Protein AF-A0A4V2ZQA4-F1 (afdb_monomer)

Mean predicted aligned error: 5.9 Å

Radius of gyration: 15.36 Å; Cα contacts (8 Å, |Δi|>4): 437; chains: 1; bounding box: 35×28×47 Å

Foldseek 3Di:
DDVVVLAKKKFWKFWPDVVQTATWFWADCLDPPDPTFFIFGPPPPPPGWTWIKIWHWDDDDDQKTKTFIATCDDPVLHRFGWDADPVFFTGTHNDPPPPWIKIWRWDQADPAATKTFIATNVGQTKAWDWDWDQSDPPDRDTDTITTIGSPHHHTIIGTHPIDGD

Solvent-accessible surface area (backbone atoms only — not comparable to full-atom values): 8769 Å² total; per-residue (Å²): 120,66,60,75,84,52,48,25,31,32,31,32,46,29,36,65,30,88,100,48,43,25,47,34,16,29,43,67,62,85,44,100,87,48,86,41,32,37,32,27,43,40,66,74,77,80,74,58,50,59,32,30,32,34,38,40,57,74,50,76,60,88,81,28,40,32,22,43,45,31,25,62,29,46,77,94,43,45,76,6,31,58,42,70,47,99,87,32,37,32,30,53,38,80,60,89,80,69,75,66,41,33,31,40,36,75,76,51,76,48,100,73,30,38,26,27,38,50,20,45,72,90,60,43,48,33,11,36,40,80,43,78,41,81,77,47,97,88,54,91,51,69,48,77,42,35,32,30,15,53,82,32,58,70,36,45,30,33,42,29,79,73,42,74,106

Nearest PDB structures (foldseek):
  3obt-assembly1_A  TM=5.556E-01  e=3.024E-01  Clostridium botulinum
  4i3d-assembly2_B  TM=3.058E-01  e=2.876E-01  Anguilla japonica
  7sfn-assembly1_B  TM=2.685E-01  e=4.761E-01  Streptomyces avermitilis
  6kcw-assembly1_A  TM=1.420E-01  e=9.171E-01  Chitinophaga sp. MD30

Sequence (165 aa):
MDLESVGSFQASLRSLAPGCTGLVVCTQKLVEFDSGGWLVVDKHNSGGDVVRLNFQFIERKGNRLHYNIGCNAPKAYQGAKLGVSTNGFLGLYQLASVTDFWKIEVLGEGANGPLIYLRDHLGSRVGYKDRRENVSNTSMKLVERSFLSVNGSVVQFCLEDIVAL

Secondary structure (DSSP, 8-state):
--HHHH-SEEEEEEEEETTEEEEEEEPP-SSTT----BEEEETT--SPEEPEEEEEEEEEETTEEEEEEEEEESGGGTTPEEEE-TTSBEEEE-STT----EEEEEEEEETTEEEEEEE-TT-PBPEEEEEEEE--SSS--EEEEEEEETTSEE--EEEEEEEE-

Structure (mmCIF, N/CA/C/O backbone):
data_AF-A0A4V2ZQA4-F1
#
_entry.id   AF-A0A4V2ZQA4-F1
#
loop_
_atom_site.group_PDB
_atom_site.id
_atom_site.type_symbol
_atom_site.label_atom_id
_atom_site.label_alt_id
_atom_site.label_comp_id
_atom_site.label_asym_id
_atom_site.la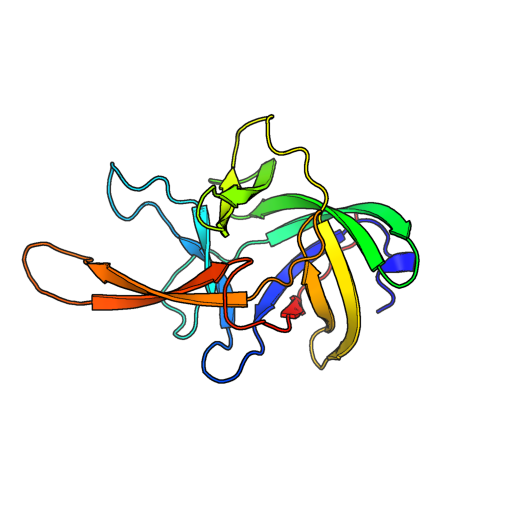bel_entity_id
_atom_site.label_seq_id
_atom_site.pdbx_PDB_ins_code
_atom_site.Cartn_x
_atom_site.Cartn_y
_atom_site.Cartn_z
_atom_site.occupancy
_atom_site.B_iso_or_equiv
_atom_site.auth_seq_id
_atom_site.auth_comp_id
_atom_site.auth_asym_id
_atom_site.auth_atom_id
_atom_site.pdbx_PDB_model_num
ATOM 1 N N . MET A 1 1 ? 3.691 2.654 17.989 1.00 78.75 1 MET A N 1
ATOM 2 C CA . MET A 1 1 ? 2.516 3.473 17.654 1.00 78.75 1 MET A CA 1
ATOM 3 C C . MET A 1 1 ? 1.329 2.548 17.443 1.00 78.75 1 MET A C 1
ATOM 5 O O . MET A 1 1 ? 1.410 1.652 16.617 1.00 78.75 1 MET A O 1
ATOM 9 N N . ASP A 1 2 ? 0.231 2.756 18.167 1.00 86.50 2 ASP A N 1
ATOM 10 C CA . ASP A 1 2 ? -0.981 1.955 17.972 1.00 86.50 2 ASP A CA 1
ATOM 11 C C . ASP A 1 2 ? -1.803 2.488 16.785 1.00 86.50 2 ASP A C 1
ATOM 13 O O . ASP A 1 2 ? -2.427 3.542 16.876 1.00 86.50 2 ASP A O 1
ATOM 17 N N . LEU A 1 3 ? -1.791 1.765 15.662 1.00 88.62 3 LEU A N 1
ATOM 18 C CA . LEU A 1 3 ? -2.491 2.166 14.436 1.00 88.62 3 LEU A CA 1
ATOM 19 C C . LEU A 1 3 ? -4.015 2.221 14.598 1.00 88.62 3 LEU A C 1
ATOM 21 O O . LEU A 1 3 ? -4.672 2.954 13.863 1.00 88.62 3 LEU A O 1
ATOM 25 N N . GLU A 1 4 ? -4.581 1.459 15.536 1.00 87.31 4 GLU A N 1
ATOM 26 C CA . GLU A 1 4 ? -6.023 1.473 15.779 1.00 87.31 4 GLU A CA 1
ATOM 27 C C . GLU A 1 4 ? -6.461 2.796 16.409 1.00 87.31 4 GLU A C 1
ATOM 29 O O . GLU A 1 4 ? -7.418 3.406 15.937 1.00 87.31 4 GLU A O 1
ATOM 34 N N . SER A 1 5 ? -5.728 3.282 17.416 1.00 89.31 5 SER A N 1
ATOM 35 C CA . SER A 1 5 ? -6.011 4.585 18.035 1.00 89.31 5 SER A CA 1
ATOM 36 C C . SER A 1 5 ? -5.734 5.773 17.110 1.00 89.31 5 SER A C 1
ATOM 38 O O . SER A 1 5 ? -6.387 6.806 17.239 1.00 89.31 5 SER A O 1
ATOM 40 N N . VAL A 1 6 ? -4.809 5.626 16.154 1.00 91.25 6 VAL A N 1
ATOM 41 C CA . VAL A 1 6 ? -4.572 6.629 15.102 1.00 91.25 6 VAL A CA 1
ATOM 42 C C . VAL A 1 6 ? -5.752 6.705 14.126 1.00 91.25 6 VAL A C 1
ATOM 44 O O . VAL A 1 6 ? -6.040 7.775 13.596 1.00 91.25 6 VAL A O 1
ATOM 47 N N . GLY A 1 7 ? -6.457 5.597 13.884 1.00 95.31 7 GLY A N 1
ATOM 48 C CA . GLY A 1 7 ? -7.555 5.557 12.924 1.00 95.31 7 GLY A CA 1
ATOM 49 C C . GLY A 1 7 ? -7.048 5.739 11.494 1.00 95.31 7 GLY A C 1
ATOM 50 O O . GLY A 1 7 ? -6.366 4.858 10.967 1.00 95.31 7 GLY A O 1
ATOM 51 N N . SER A 1 8 ? -7.405 6.854 10.849 1.00 97.75 8 SER A N 1
ATOM 52 C CA . SER A 1 8 ? -6.974 7.164 9.478 1.00 97.75 8 SER A CA 1
ATOM 53 C C . SER A 1 8 ? -5.643 7.914 9.468 1.00 97.75 8 SER A C 1
ATOM 55 O O . SER A 1 8 ? -5.397 8.775 10.308 1.00 97.75 8 SER A O 1
ATOM 57 N N . PHE A 1 9 ? -4.772 7.609 8.509 1.00 98.00 9 PHE A N 1
ATOM 58 C CA . PHE A 1 9 ? -3.444 8.218 8.439 1.00 98.00 9 PHE A CA 1
ATOM 59 C C . PHE A 1 9 ? -2.859 8.204 7.030 1.00 98.00 9 PHE A C 1
ATOM 61 O O . PHE A 1 9 ? -3.319 7.498 6.137 1.00 98.00 9 PHE A O 1
ATOM 68 N N . GLN A 1 10 ? -1.781 8.954 6.839 1.00 97.88 10 GLN A N 1
ATOM 69 C CA . GLN A 1 10 ? -0.900 8.836 5.688 1.00 97.88 10 GLN A CA 1
ATOM 70 C C . GLN A 1 10 ? 0.427 8.214 6.088 1.00 97.88 10 GLN A C 1
ATOM 72 O O . GLN A 1 10 ? 0.943 8.527 7.158 1.00 97.88 10 GLN A O 1
ATOM 77 N N . ALA A 1 11 ? 1.003 7.390 5.218 1.00 97.94 11 ALA A N 1
ATOM 78 C CA . ALA A 1 11 ? 2.324 6.809 5.434 1.00 97.94 11 ALA A CA 1
ATOM 79 C C . ALA A 1 11 ? 2.999 6.418 4.117 1.00 97.94 11 ALA A C 1
ATOM 81 O O . ALA A 1 11 ? 2.340 6.210 3.092 1.00 97.94 11 ALA A O 1
ATOM 82 N N . SER A 1 12 ? 4.318 6.279 4.176 1.00 97.50 12 SER A N 1
ATOM 83 C CA . SER A 1 12 ? 5.123 5.611 3.154 1.00 97.50 12 SER A CA 1
ATOM 84 C C . SER A 1 12 ? 5.336 4.148 3.557 1.00 97.50 12 SER A C 1
ATOM 86 O O . SER A 1 12 ? 5.339 3.816 4.744 1.00 97.50 12 SER A O 1
ATOM 88 N N . LEU A 1 13 ? 5.531 3.258 2.583 1.00 97.44 13 LEU A N 1
ATOM 89 C CA . LEU A 1 13 ? 5.895 1.863 2.847 1.00 97.44 13 LEU A CA 1
ATOM 90 C C . LEU A 1 13 ? 7.383 1.653 2.575 1.00 97.44 13 LEU A C 1
ATOM 92 O O . LEU A 1 13 ? 7.862 1.967 1.487 1.00 97.44 13 LEU A O 1
ATOM 96 N N . ARG A 1 14 ? 8.096 1.040 3.521 1.00 96.12 14 ARG A N 1
ATOM 97 C CA . ARG A 1 14 ? 9.432 0.476 3.298 1.00 96.12 14 ARG A CA 1
ATOM 98 C C . ARG A 1 14 ? 9.369 -1.041 3.369 1.00 96.12 14 ARG A C 1
ATOM 100 O O . ARG A 1 14 ? 8.952 -1.591 4.382 1.00 96.12 14 ARG A O 1
ATOM 107 N N . SER A 1 15 ? 9.813 -1.720 2.318 1.00 95.81 15 SER A N 1
ATOM 108 C CA . SER A 1 15 ? 10.034 -3.165 2.346 1.00 95.81 15 SER A CA 1
ATOM 109 C C . SER A 1 15 ? 11.267 -3.496 3.183 1.00 95.81 15 SER A C 1
ATOM 111 O O . SER A 1 15 ? 12.305 -2.844 3.044 1.00 95.81 15 SER A O 1
ATOM 113 N N . LEU A 1 16 ? 11.154 -4.530 4.016 1.00 93.38 16 LEU A N 1
ATOM 114 C CA . LEU A 1 16 ? 12.244 -5.083 4.827 1.00 93.38 16 LEU A CA 1
ATOM 115 C C . LEU A 1 16 ? 12.659 -6.495 4.382 1.00 93.38 16 LEU A C 1
ATOM 117 O O . LEU A 1 16 ? 13.408 -7.171 5.086 1.00 93.38 16 LEU A O 1
ATOM 121 N N . ALA A 1 17 ? 12.150 -6.976 3.245 1.00 90.06 17 ALA A N 1
ATOM 122 C CA . ALA A 1 17 ? 12.459 -8.316 2.761 1.00 90.06 17 ALA A CA 1
ATOM 123 C C . ALA A 1 17 ? 13.941 -8.427 2.341 1.00 90.06 17 ALA A C 1
ATOM 125 O O . ALA A 1 17 ? 14.404 -7.595 1.557 1.00 90.06 17 ALA A O 1
ATOM 126 N N . PRO A 1 18 ? 14.693 -9.451 2.795 1.00 85.19 18 PRO A N 1
ATOM 127 C CA . PRO A 1 18 ? 16.083 -9.651 2.383 1.00 85.19 18 PRO A CA 1
ATOM 128 C C . PRO A 1 18 ? 16.233 -9.683 0.857 1.00 85.19 18 PRO A C 1
ATOM 130 O O . PRO A 1 18 ? 15.486 -10.371 0.167 1.00 85.19 18 PRO A O 1
ATOM 133 N N . GLY A 1 19 ? 17.184 -8.916 0.317 1.00 83.00 19 GLY A N 1
ATOM 134 C CA . GLY A 1 19 ? 17.373 -8.783 -1.136 1.00 83.00 19 GLY A CA 1
ATOM 135 C C . GLY A 1 19 ? 16.304 -7.942 -1.850 1.00 83.00 19 GLY A C 1
ATOM 136 O O . GLY A 1 19 ? 16.355 -7.791 -3.070 1.00 83.00 19 GLY A O 1
ATOM 137 N N . CYS A 1 20 ? 15.348 -7.374 -1.112 1.00 88.25 20 CYS A N 1
ATOM 138 C CA . CYS A 1 20 ? 14.287 -6.498 -1.596 1.00 88.25 20 CYS A CA 1
ATOM 139 C C . CYS A 1 20 ? 13.952 -5.430 -0.543 1.00 88.25 20 CYS A C 1
ATOM 141 O O . CYS A 1 20 ? 12.790 -5.168 -0.245 1.00 88.25 20 CYS A O 1
ATOM 143 N N . THR A 1 21 ? 14.979 -4.829 0.057 1.00 92.19 21 THR A N 1
ATOM 144 C CA . THR A 1 21 ? 14.830 -3.752 1.043 1.00 92.19 21 THR A CA 1
ATOM 145 C C . THR A 1 21 ? 14.837 -2.403 0.335 1.00 92.19 21 THR A C 1
ATOM 147 O O . THR A 1 21 ? 15.711 -2.152 -0.490 1.00 92.19 21 THR A O 1
ATOM 150 N N . GLY A 1 22 ? 13.892 -1.523 0.662 1.00 93.12 22 GLY A N 1
ATOM 151 C CA . GLY A 1 22 ? 13.803 -0.200 0.039 1.00 93.12 22 GLY A CA 1
ATOM 152 C C . GLY A 1 22 ? 12.439 0.452 0.217 1.00 93.12 22 GLY A C 1
ATOM 153 O O . GLY A 1 22 ? 11.493 -0.190 0.677 1.00 93.12 22 GLY A O 1
ATOM 154 N N . LEU A 1 23 ? 12.335 1.734 -0.135 1.00 94.38 23 LEU A N 1
ATOM 155 C CA . LEU A 1 23 ? 11.043 2.420 -0.174 1.00 94.38 23 LEU A CA 1
ATOM 156 C C . LEU A 1 23 ? 10.197 1.881 -1.324 1.00 94.38 23 LEU A C 1
ATOM 158 O O . LEU A 1 23 ? 10.712 1.518 -2.382 1.00 94.38 23 LEU A O 1
ATOM 162 N N . VAL A 1 24 ? 8.888 1.842 -1.112 1.00 95.06 24 VAL A N 1
ATOM 163 C CA . VAL A 1 24 ? 7.932 1.586 -2.180 1.00 95.06 24 VAL A CA 1
ATOM 164 C C . VAL A 1 24 ? 7.754 2.870 -2.979 1.00 95.06 24 VAL A C 1
ATOM 166 O O . VAL A 1 24 ? 7.384 3.921 -2.450 1.00 95.06 24 VAL A O 1
ATOM 169 N N . VAL A 1 25 ? 8.010 2.761 -4.274 1.00 93.25 25 VAL A N 1
ATOM 170 C CA . VAL A 1 25 ? 7.883 3.841 -5.250 1.00 93.25 25 VAL A CA 1
ATOM 171 C C . VAL A 1 25 ? 6.911 3.406 -6.342 1.00 93.25 25 VAL A C 1
ATOM 173 O O . VAL A 1 25 ? 6.658 2.211 -6.524 1.00 93.25 25 VAL A O 1
ATOM 176 N N . CYS A 1 26 ? 6.359 4.358 -7.087 1.00 89.38 26 CYS A N 1
ATOM 177 C CA . CYS A 1 26 ? 5.591 4.038 -8.283 1.00 89.38 26 CYS A CA 1
ATOM 178 C C . CYS A 1 26 ? 6.457 4.201 -9.529 1.00 89.38 26 CYS A C 1
ATOM 180 O O . CYS A 1 26 ? 7.258 5.130 -9.647 1.00 89.38 26 CYS A O 1
ATOM 182 N N . THR A 1 27 ? 6.263 3.306 -10.490 1.00 84.00 27 THR A N 1
ATOM 183 C CA . THR A 1 27 ? 6.858 3.439 -11.818 1.00 84.00 27 THR A CA 1
ATOM 184 C C . THR A 1 27 ? 6.302 4.679 -12.521 1.00 84.00 27 THR A C 1
ATOM 186 O O . THR A 1 27 ? 5.086 4.880 -12.630 1.00 84.00 27 THR A O 1
ATOM 189 N N . GLN A 1 28 ? 7.206 5.530 -13.002 1.00 71.00 28 GLN A N 1
ATOM 190 C CA . GLN A 1 28 ? 6.861 6.567 -13.969 1.00 71.00 28 GLN A CA 1
ATOM 191 C C . GLN A 1 28 ? 6.596 5.907 -15.328 1.00 71.00 28 GLN A C 1
ATOM 193 O O . GLN A 1 28 ? 7.149 4.843 -15.615 1.00 71.00 28 GLN A O 1
ATOM 198 N N . LYS A 1 29 ? 5.761 6.526 -16.173 1.00 62.81 29 LYS A N 1
ATOM 199 C CA . LYS A 1 29 ? 5.590 6.075 -17.561 1.00 62.81 29 LYS A CA 1
ATOM 200 C C . LYS A 1 29 ? 6.946 6.133 -18.263 1.00 62.81 29 LYS A C 1
ATOM 202 O O . LYS A 1 29 ? 7.427 7.218 -18.569 1.00 62.81 29 LYS A O 1
ATOM 207 N N . LEU A 1 30 ? 7.566 4.978 -18.498 1.00 49.78 30 LEU A N 1
ATOM 208 C CA . LEU A 1 30 ? 8.847 4.905 -19.206 1.00 49.78 30 LEU A CA 1
ATOM 209 C C . LEU A 1 30 ? 8.682 5.044 -20.727 1.00 49.78 30 LEU A C 1
ATOM 211 O O . LEU A 1 30 ? 9.641 5.369 -21.419 1.00 49.78 30 LEU A O 1
ATOM 215 N N . VAL A 1 31 ? 7.473 4.803 -21.244 1.00 44.38 31 VAL A N 1
ATOM 216 C CA . VAL A 1 31 ? 7.106 4.885 -22.666 1.00 44.38 31 VAL A CA 1
ATOM 217 C C . VAL A 1 31 ? 5.613 5.202 -22.801 1.00 44.38 31 VAL A C 1
ATOM 219 O O . VAL A 1 31 ? 4.834 4.885 -21.903 1.00 44.38 31 VAL A O 1
ATOM 222 N N . GLU A 1 32 ? 5.200 5.793 -23.931 1.00 41.66 32 GLU A N 1
ATOM 223 C CA . GLU A 1 32 ? 3.808 6.214 -24.211 1.00 41.66 32 GLU A CA 1
ATOM 224 C C . GLU A 1 32 ? 2.759 5.094 -24.058 1.00 41.66 32 GLU A C 1
ATOM 226 O O . GLU A 1 32 ? 1.586 5.385 -23.819 1.00 41.66 32 GLU A O 1
ATOM 231 N N . PHE A 1 33 ? 3.179 3.827 -24.131 1.00 39.88 33 PHE A N 1
ATOM 232 C CA . PHE A 1 33 ? 2.313 2.646 -24.056 1.00 39.88 33 PHE A CA 1
ATOM 233 C C . PHE A 1 33 ? 2.363 1.897 -22.716 1.00 39.88 33 PHE A C 1
ATOM 235 O O . PHE A 1 33 ? 1.644 0.912 -22.555 1.00 39.88 33 PHE A O 1
ATOM 242 N N . ASP A 1 34 ? 3.184 2.334 -21.757 1.00 57.00 34 ASP A N 1
ATOM 243 C CA . ASP A 1 34 ? 3.155 1.777 -20.404 1.00 57.00 34 ASP A CA 1
ATOM 244 C C . ASP A 1 34 ? 2.120 2.534 -19.565 1.00 57.00 34 ASP A C 1
ATOM 246 O O . ASP A 1 34 ? 2.093 3.769 -19.521 1.00 57.00 34 ASP A O 1
ATOM 250 N N . SER A 1 35 ? 1.229 1.796 -18.906 1.00 60.56 35 SER A N 1
ATOM 251 C CA . SER A 1 35 ? 0.161 2.380 -18.096 1.00 60.56 35 SER A CA 1
ATOM 252 C C . SER A 1 35 ? 0.680 3.054 -16.820 1.00 60.56 35 SER A C 1
ATOM 254 O O . SER A 1 35 ? -0.079 3.808 -16.216 1.00 60.56 35 SER A O 1
ATOM 256 N N . GLY A 1 36 ? 1.961 2.870 -16.460 1.00 72.50 36 GLY A N 1
ATOM 257 C CA . GLY A 1 36 ? 2.587 3.480 -15.282 1.00 72.50 36 GLY A CA 1
ATOM 258 C C . GLY A 1 36 ? 1.878 3.114 -13.972 1.00 72.50 36 GLY A C 1
ATOM 259 O O . GLY A 1 36 ? 0.912 2.353 -13.951 1.00 72.50 36 GLY A O 1
ATOM 260 N N . GLY A 1 37 ? 2.368 3.628 -12.844 1.00 85.50 37 GLY A N 1
ATOM 261 C CA . GLY A 1 37 ? 1.636 3.560 -11.573 1.00 85.50 37 GLY A CA 1
ATOM 262 C C . GLY A 1 37 ? 1.728 2.210 -10.869 1.00 85.50 37 GLY A C 1
ATOM 263 O O . GLY A 1 37 ? 1.118 2.026 -9.818 1.00 85.50 37 GLY A O 1
ATOM 264 N N . TRP A 1 38 ? 2.519 1.280 -11.406 1.00 91.31 38 TRP A N 1
ATOM 265 C CA . TRP A 1 38 ? 2.871 0.030 -10.740 1.00 91.31 38 TRP A CA 1
ATOM 266 C C . TRP A 1 38 ? 3.758 0.296 -9.536 1.00 91.31 38 TRP A C 1
ATOM 268 O O . TRP A 1 38 ? 4.699 1.088 -9.634 1.00 91.31 38 TRP A O 1
ATOM 278 N N . LEU A 1 39 ? 3.488 -0.392 -8.429 1.00 93.62 39 LEU A N 1
ATOM 279 C CA . LEU A 1 39 ? 4.293 -0.274 -7.222 1.00 93.62 39 LEU A CA 1
ATOM 280 C C . LEU A 1 39 ? 5.489 -1.219 -7.271 1.00 93.62 39 LEU A C 1
ATOM 282 O O . LEU A 1 39 ? 5.342 -2.420 -7.511 1.00 93.62 39 LEU A O 1
ATOM 286 N N . VAL A 1 40 ? 6.669 -0.674 -7.002 1.00 93.44 40 VAL A N 1
ATOM 287 C CA . VAL A 1 40 ? 7.934 -1.409 -6.951 1.00 93.44 40 VAL A CA 1
ATOM 288 C C . VAL A 1 40 ? 8.703 -1.047 -5.686 1.00 93.44 40 VAL A C 1
ATOM 290 O O . VAL A 1 40 ? 8.513 0.029 -5.121 1.00 93.44 40 VAL A O 1
ATOM 293 N N . VAL A 1 41 ? 9.591 -1.933 -5.245 1.00 92.81 41 VAL A N 1
ATOM 294 C CA . VAL A 1 41 ? 10.577 -1.608 -4.208 1.00 92.81 41 VAL A CA 1
ATOM 295 C C . VAL A 1 41 ? 11.808 -0.997 -4.867 1.00 92.81 41 VAL A C 1
ATOM 297 O O . VAL A 1 41 ? 12.446 -1.636 -5.708 1.00 92.81 41 VAL A O 1
ATOM 300 N N . ASP A 1 42 ? 12.168 0.219 -4.467 1.00 88.56 42 ASP A N 1
ATOM 301 C CA . ASP A 1 42 ? 13.366 0.890 -4.959 1.00 88.56 42 ASP A CA 1
ATOM 302 C C . ASP A 1 42 ? 14.615 0.434 -4.191 1.00 88.56 42 ASP A C 1
ATOM 304 O O . ASP A 1 42 ? 15.026 1.043 -3.203 1.00 88.56 42 ASP A O 1
ATOM 308 N N . LYS A 1 43 ? 15.214 -0.677 -4.635 1.00 81.62 43 LYS A N 1
ATOM 309 C CA . LYS A 1 43 ? 16.401 -1.273 -3.991 1.00 81.62 43 LYS A CA 1
ATOM 310 C C . LYS A 1 43 ? 17.672 -0.434 -4.133 1.00 81.62 43 LYS A C 1
ATOM 312 O O . LYS A 1 43 ? 18.605 -0.601 -3.352 1.00 81.62 43 LYS A O 1
ATOM 317 N N . HIS A 1 44 ? 17.742 0.407 -5.164 1.00 71.75 44 HIS A N 1
ATOM 318 C CA . HIS A 1 44 ? 18.980 1.062 -5.594 1.00 71.75 44 HIS A CA 1
ATOM 319 C C . HIS A 1 44 ? 18.875 2.589 -5.651 1.00 71.75 44 HIS A C 1
ATOM 321 O O . HIS A 1 44 ? 19.762 3.224 -6.216 1.00 71.75 44 HIS A O 1
ATOM 327 N N . ASN A 1 45 ? 17.822 3.182 -5.071 1.00 68.00 45 ASN A N 1
ATOM 328 C CA . ASN A 1 45 ? 17.509 4.611 -5.210 1.00 68.00 45 ASN A CA 1
ATOM 329 C C . ASN A 1 45 ? 17.502 5.037 -6.687 1.00 68.00 45 ASN A C 1
ATOM 331 O O . ASN A 1 45 ? 18.114 6.022 -7.096 1.00 68.00 45 ASN A O 1
ATOM 335 N N . SER A 1 46 ? 16.824 4.233 -7.496 1.00 63.81 46 SER A N 1
ATOM 336 C CA . SER A 1 46 ? 16.800 4.261 -8.957 1.00 63.81 46 SER A CA 1
ATOM 337 C C . SER A 1 46 ? 15.998 5.443 -9.518 1.00 63.81 46 SER A C 1
ATOM 339 O O . SER A 1 46 ? 15.869 5.558 -10.736 1.00 63.81 46 SER A O 1
ATOM 341 N N . GLY A 1 47 ? 15.440 6.295 -8.651 1.00 64.50 47 GLY A N 1
ATOM 342 C CA . GLY A 1 47 ? 14.737 7.520 -9.030 1.00 64.50 47 GLY A CA 1
ATOM 343 C C . GLY A 1 47 ? 13.234 7.348 -9.246 1.00 64.50 47 GLY A C 1
ATOM 344 O O . GLY A 1 47 ? 12.661 8.056 -10.069 1.00 64.50 47 GLY A O 1
ATOM 345 N N . GLY A 1 48 ? 12.588 6.403 -8.553 1.00 72.00 48 GLY A N 1
ATOM 346 C CA . GLY A 1 48 ? 11.125 6.346 -8.517 1.00 72.00 48 GLY A CA 1
ATOM 347 C C . GLY A 1 48 ? 10.543 7.358 -7.529 1.00 72.00 48 GLY A C 1
ATOM 348 O O . GLY A 1 48 ? 11.152 7.659 -6.503 1.00 72.00 48 GLY A O 1
ATOM 349 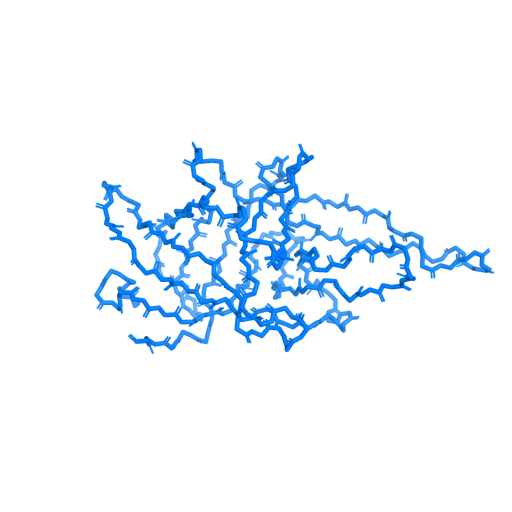N N . ASP A 1 49 ? 9.340 7.856 -7.810 1.00 85.12 49 ASP A N 1
ATOM 350 C CA . ASP A 1 49 ? 8.640 8.734 -6.876 1.00 85.12 49 ASP A CA 1
ATOM 351 C C . ASP A 1 49 ? 8.108 7.914 -5.696 1.00 85.12 49 ASP A C 1
ATOM 353 O O . ASP A 1 49 ? 7.306 6.989 -5.879 1.00 85.12 49 ASP A O 1
ATOM 357 N N . VAL A 1 50 ? 8.555 8.253 -4.483 1.00 91.19 50 VAL A N 1
ATOM 358 C CA . VAL A 1 50 ? 8.082 7.618 -3.245 1.00 91.19 50 VAL A CA 1
ATOM 359 C C . VAL A 1 50 ? 6.577 7.793 -3.135 1.00 91.19 50 VAL A C 1
ATOM 361 O O . VAL A 1 50 ? 6.053 8.907 -3.225 1.00 91.19 50 VAL A O 1
ATOM 364 N N . VAL A 1 51 ? 5.880 6.677 -2.930 1.00 94.25 51 VAL A N 1
ATOM 365 C CA . VAL A 1 51 ? 4.426 6.699 -2.816 1.00 94.25 51 VAL A CA 1
ATOM 366 C C . VAL A 1 51 ? 4.042 6.995 -1.381 1.00 94.25 51 VAL A C 1
ATOM 368 O O . VAL A 1 51 ? 4.387 6.248 -0.464 1.00 94.25 51 VAL A O 1
ATOM 371 N N . ARG A 1 52 ? 3.258 8.057 -1.204 1.00 96.94 52 ARG A N 1
ATOM 372 C CA . ARG A 1 52 ? 2.597 8.357 0.061 1.00 96.94 52 ARG A CA 1
ATOM 373 C C . ARG A 1 52 ? 1.146 7.926 -0.022 1.00 96.94 52 ARG A C 1
ATOM 375 O O . ARG A 1 52 ? 0.362 8.507 -0.774 1.00 96.94 52 ARG A O 1
ATOM 382 N N . LEU A 1 53 ? 0.800 6.904 0.746 1.00 97.62 53 LEU A N 1
ATOM 383 C CA . LEU A 1 53 ? -0.529 6.310 0.762 1.00 97.62 53 LEU A CA 1
ATOM 384 C C . LEU A 1 53 ? -1.402 6.973 1.826 1.00 97.62 53 LEU A C 1
ATOM 386 O O . LEU A 1 53 ? -0.913 7.375 2.878 1.00 97.62 53 LEU A O 1
ATOM 390 N N . ASN A 1 54 ? -2.695 7.070 1.536 1.00 96.94 54 ASN A N 1
ATOM 391 C CA . ASN A 1 54 ? -3.746 7.484 2.454 1.00 96.94 54 ASN A CA 1
ATOM 392 C C . ASN A 1 54 ? -4.523 6.241 2.902 1.00 96.94 54 ASN A C 1
ATOM 394 O O . ASN A 1 54 ? -5.203 5.620 2.087 1.00 96.94 54 ASN A O 1
ATOM 398 N N . PHE A 1 55 ? -4.414 5.892 4.176 1.00 97.88 55 PHE A N 1
ATOM 399 C CA . PHE A 1 55 ? -5.105 4.791 4.828 1.00 97.88 55 PHE A CA 1
ATOM 400 C C . PHE A 1 55 ? -6.352 5.341 5.520 1.00 97.88 55 PHE A C 1
ATOM 402 O O . PHE A 1 55 ? -6.276 5.906 6.608 1.00 97.88 55 PHE A O 1
ATOM 409 N N . GLN A 1 56 ? -7.512 5.166 4.893 1.00 97.25 56 GLN A N 1
ATOM 410 C CA . GLN A 1 56 ? -8.802 5.549 5.464 1.00 97.25 56 GLN A CA 1
ATOM 411 C C . GLN A 1 56 ? -9.387 4.370 6.232 1.00 97.25 56 GLN A C 1
ATOM 413 O O . GLN A 1 56 ? -9.744 3.356 5.626 1.00 97.25 56 GLN A O 1
ATOM 418 N N . PHE A 1 57 ? -9.438 4.480 7.557 1.00 97.62 57 PHE A N 1
ATOM 419 C CA . PHE A 1 57 ? -9.907 3.409 8.430 1.00 97.62 57 PHE A CA 1
ATOM 420 C C . PHE A 1 57 ? -11.376 3.075 8.164 1.00 97.62 57 PHE A C 1
ATOM 422 O O . PHE A 1 57 ? -12.203 3.967 7.983 1.00 97.62 57 PHE A O 1
ATOM 429 N N . ILE A 1 58 ? -11.689 1.780 8.141 1.00 97.00 58 ILE A N 1
ATOM 430 C CA . ILE A 1 58 ? -13.053 1.269 7.978 1.00 97.00 58 ILE A CA 1
ATOM 431 C C . ILE A 1 58 ? -13.513 0.632 9.285 1.00 97.00 58 ILE A C 1
ATOM 433 O O . ILE A 1 58 ? -14.505 1.049 9.874 1.00 97.00 58 ILE A O 1
ATOM 437 N N . GLU A 1 59 ? -12.803 -0.404 9.724 1.00 96.62 59 GLU A N 1
ATOM 438 C CA . GLU A 1 59 ? -13.150 -1.188 10.904 1.00 96.62 59 GLU A CA 1
ATOM 439 C C . GLU A 1 59 ? -11.951 -2.015 11.380 1.00 96.62 59 GLU A C 1
ATOM 441 O O . GLU A 1 59 ? -10.970 -2.219 10.658 1.00 96.62 59 GLU A O 1
ATOM 446 N N . ARG A 1 60 ? -12.079 -2.586 12.577 1.00 96.44 60 ARG A N 1
ATOM 447 C CA . ARG A 1 60 ? -11.246 -3.696 13.033 1.00 96.44 60 ARG A CA 1
ATOM 448 C C . ARG A 1 60 ? -12.051 -4.986 12.984 1.00 96.44 60 ARG A C 1
ATOM 450 O O . ARG A 1 60 ? -13.143 -5.065 13.538 1.00 96.44 60 ARG A O 1
ATOM 457 N N . LYS A 1 61 ? -11.465 -6.034 12.404 1.00 96.00 61 LYS A N 1
ATOM 458 C CA . LYS A 1 61 ? -12.047 -7.379 12.397 1.00 96.00 61 LYS A CA 1
ATOM 459 C C . LYS A 1 61 ? -11.022 -8.410 12.854 1.00 96.00 61 LYS A C 1
ATOM 461 O O . LYS A 1 61 ? -10.110 -8.789 12.120 1.00 96.00 61 LYS A O 1
ATOM 466 N N . GLY A 1 62 ? -11.178 -8.876 14.092 1.00 92.62 62 GLY A N 1
ATOM 467 C CA . GLY A 1 62 ? -10.219 -9.776 14.733 1.00 92.62 62 GLY A CA 1
ATOM 468 C C . GLY A 1 62 ? -8.858 -9.102 14.930 1.00 92.62 62 GLY A C 1
ATOM 469 O O . GLY A 1 62 ? -8.764 -8.026 15.522 1.00 92.62 62 GLY A O 1
ATOM 470 N N . ASN A 1 63 ? -7.796 -9.732 14.426 1.00 91.38 63 ASN A N 1
ATOM 471 C CA . ASN A 1 63 ? -6.425 -9.213 14.485 1.00 91.38 63 ASN A CA 1
ATOM 472 C C . ASN A 1 63 ? -6.032 -8.375 13.253 1.00 91.38 63 ASN A C 1
ATOM 474 O O . ASN A 1 63 ? -4.846 -8.252 12.948 1.00 91.38 63 ASN A O 1
ATOM 478 N N . ARG A 1 64 ? -7.014 -7.859 12.506 1.00 96.75 64 ARG A N 1
ATOM 479 C CA . ARG A 1 64 ? -6.786 -7.105 11.270 1.00 96.75 64 ARG A CA 1
ATOM 480 C C . ARG A 1 64 ? -7.524 -5.778 11.299 1.00 96.75 64 ARG A C 1
ATOM 482 O O . ARG A 1 64 ? -8.689 -5.720 11.692 1.00 96.75 64 ARG A O 1
ATOM 489 N N . LEU A 1 65 ? -6.842 -4.743 10.830 1.00 98.00 65 LEU A N 1
ATOM 490 C CA . LEU A 1 65 ? -7.403 -3.415 10.607 1.00 98.00 65 LEU A CA 1
ATOM 491 C C . LEU A 1 65 ? -7.732 -3.273 9.120 1.00 98.00 65 LEU A C 1
ATOM 493 O O . LEU A 1 65 ? -6.897 -3.601 8.275 1.00 98.00 65 LEU A O 1
ATOM 497 N N . HIS A 1 66 ? -8.949 -2.851 8.796 1.00 98.19 66 HIS A N 1
ATOM 498 C CA . HIS A 1 66 ? -9.432 -2.706 7.427 1.00 98.19 66 HIS A CA 1
ATOM 499 C 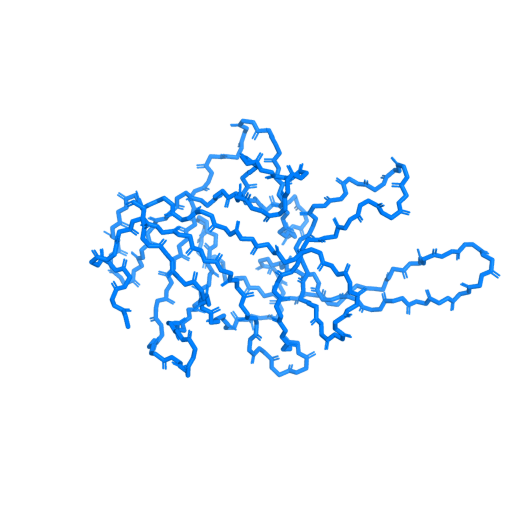C . HIS A 1 66 ? -9.370 -1.241 6.994 1.00 98.19 66 HIS A C 1
ATOM 501 O O . HIS A 1 66 ? -9.807 -0.355 7.728 1.00 98.19 66 HIS A O 1
ATOM 507 N N . TYR A 1 67 ? -8.862 -1.000 5.787 1.00 98.12 67 TYR A N 1
ATOM 508 C CA . TYR A 1 67 ? -8.647 0.336 5.241 1.00 98.12 67 TYR A CA 1
ATOM 509 C C . TYR A 1 67 ? -9.066 0.426 3.779 1.00 98.12 67 TYR A C 1
ATOM 511 O O . TYR A 1 67 ? -8.800 -0.483 2.997 1.00 98.12 67 TYR A O 1
ATOM 519 N N . ASN A 1 68 ? -9.608 1.568 3.371 1.00 96.69 68 ASN A N 1
ATOM 520 C CA . ASN A 1 68 ? -9.511 1.989 1.978 1.00 96.69 68 ASN A CA 1
ATOM 521 C C . ASN A 1 68 ? -8.151 2.662 1.792 1.00 96.69 68 ASN A C 1
ATOM 523 O O . ASN A 1 68 ? -7.799 3.554 2.562 1.00 96.69 68 ASN A O 1
ATOM 527 N N . ILE A 1 69 ? -7.380 2.234 0.791 1.00 97.06 69 ILE A N 1
ATOM 528 C CA . ILE A 1 69 ? -6.042 2.782 0.552 1.00 97.06 69 ILE A CA 1
ATOM 529 C C . ILE A 1 69 ? -6.038 3.584 -0.747 1.00 97.06 69 ILE A C 1
ATOM 531 O O . ILE A 1 69 ? -6.227 3.043 -1.838 1.00 97.06 69 ILE A O 1
ATOM 535 N N . GLY A 1 70 ? -5.816 4.888 -0.611 1.00 94.88 70 GLY A N 1
ATOM 536 C CA . GLY A 1 70 ? -5.601 5.826 -1.707 1.00 94.88 70 GLY A CA 1
ATOM 537 C C . GLY A 1 70 ? -4.150 6.287 -1.804 1.00 94.88 70 GLY A C 1
ATOM 538 O O . GLY A 1 70 ? -3.316 5.964 -0.961 1.00 94.88 70 GLY A O 1
ATOM 539 N N . CYS A 1 71 ? -3.852 7.090 -2.815 1.00 94.19 71 CYS A N 1
ATOM 540 C CA . CYS A 1 71 ? -2.562 7.731 -3.016 1.00 94.19 71 CYS A CA 1
ATOM 541 C C . CYS A 1 71 ? -2.679 9.245 -2.811 1.00 94.19 71 CYS A C 1
ATOM 543 O O . CYS A 1 71 ? -3.550 9.903 -3.382 1.00 94.19 71 CYS A O 1
ATOM 545 N N . ASN A 1 72 ? -1.787 9.798 -1.992 1.00 93.19 72 ASN A N 1
ATOM 546 C CA . ASN A 1 72 ? -1.634 11.233 -1.771 1.00 93.19 72 ASN A CA 1
ATOM 547 C C . ASN A 1 72 ? -0.453 11.816 -2.569 1.00 93.19 72 ASN A C 1
ATOM 549 O O . ASN A 1 72 ? -0.534 12.945 -3.043 1.00 93.19 72 ASN A O 1
ATOM 553 N N . ALA A 1 73 ? 0.624 11.047 -2.751 1.00 90.50 73 ALA A N 1
ATOM 554 C CA . ALA A 1 73 ? 1.769 11.424 -3.578 1.00 90.50 73 ALA A CA 1
ATOM 555 C C . ALA A 1 73 ? 2.347 10.192 -4.299 1.00 90.50 73 ALA A C 1
ATOM 557 O O . ALA A 1 73 ? 2.316 9.107 -3.714 1.00 90.50 73 ALA A O 1
ATOM 558 N N . PRO A 1 74 ? 2.885 10.345 -5.525 1.00 89.81 74 PRO A N 1
ATOM 559 C CA . PRO A 1 74 ? 3.117 11.609 -6.239 1.00 89.81 74 PRO A CA 1
ATOM 560 C C . PRO A 1 74 ? 1.863 12.200 -6.905 1.00 89.81 74 PRO A C 1
ATOM 562 O O . PRO A 1 74 ? 0.850 11.525 -7.084 1.00 89.81 74 PRO A O 1
ATOM 565 N N . LYS A 1 75 ? 1.957 13.475 -7.323 1.00 87.94 75 LYS A N 1
ATOM 566 C CA . LYS A 1 75 ? 0.846 14.264 -7.899 1.00 87.94 75 LYS A CA 1
ATOM 567 C C . LYS A 1 75 ? 0.149 13.575 -9.078 1.00 87.94 75 LYS A C 1
ATOM 569 O O . LYS A 1 75 ? -1.065 13.678 -9.204 1.00 87.94 75 LYS A O 1
ATOM 574 N N . ALA A 1 76 ? 0.894 12.848 -9.913 1.00 86.69 76 ALA A N 1
ATOM 575 C CA . ALA A 1 76 ? 0.346 12.128 -11.067 1.00 86.69 76 ALA A CA 1
ATOM 576 C C . ALA A 1 76 ? -0.704 11.062 -10.687 1.00 86.69 76 ALA A C 1
ATOM 578 O O . ALA A 1 76 ? -1.588 10.755 -11.486 1.00 86.69 76 ALA A O 1
ATOM 579 N N . TYR A 1 77 ? -0.631 10.528 -9.465 1.00 88.94 77 TYR A N 1
ATOM 580 C CA . TYR A 1 77 ? -1.551 9.516 -8.942 1.00 88.94 77 TYR A CA 1
ATOM 581 C C . TYR A 1 77 ? -2.312 10.008 -7.706 1.00 88.94 77 TYR A C 1
ATOM 583 O O . TYR A 1 77 ? -2.868 9.203 -6.963 1.00 88.94 77 TYR A O 1
ATOM 591 N N . GLN A 1 78 ? -2.349 11.317 -7.448 1.00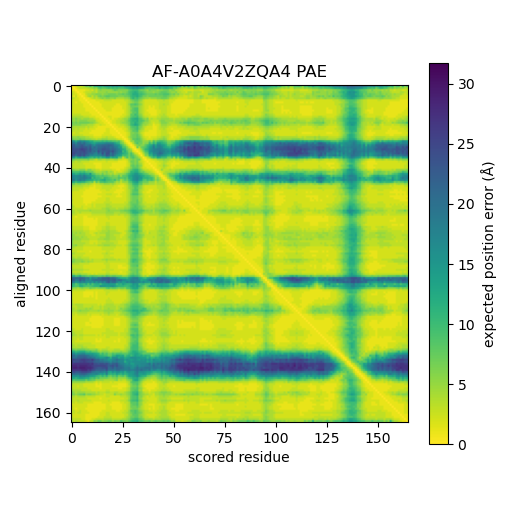 90.44 78 GLN A N 1
ATOM 592 C CA . GLN A 1 78 ? -3.103 11.851 -6.319 1.00 90.44 78 GLN A CA 1
ATOM 593 C C . GLN A 1 78 ? -4.597 11.529 -6.479 1.00 90.44 78 G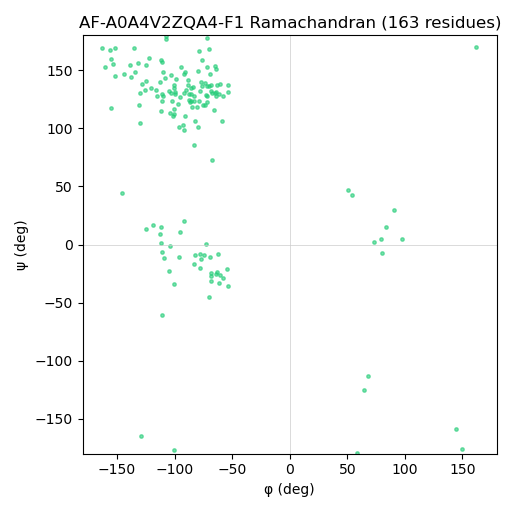LN A C 1
ATOM 595 O O . GLN A 1 78 ? -5.181 11.748 -7.538 1.00 90.44 78 GLN A O 1
ATOM 600 N N . GLY A 1 79 ? -5.207 10.970 -5.434 1.00 88.75 79 GLY A N 1
ATOM 601 C CA . GLY A 1 79 ? -6.592 10.494 -5.452 1.00 88.75 79 GLY A CA 1
ATOM 602 C C . GLY A 1 79 ? -6.789 9.120 -6.107 1.00 88.75 79 GLY A C 1
ATOM 603 O O . GLY A 1 79 ? -7.881 8.563 -6.005 1.00 88.75 79 GLY A O 1
ATOM 604 N N . ALA A 1 80 ? -5.755 8.538 -6.727 1.00 91.69 80 ALA A N 1
ATOM 605 C CA . ALA A 1 80 ? -5.810 7.164 -7.213 1.00 91.69 80 ALA A CA 1
ATOM 606 C C . ALA A 1 80 ? -5.953 6.182 -6.043 1.00 91.69 80 ALA A C 1
ATOM 608 O O . ALA A 1 80 ? -5.515 6.456 -4.924 1.00 91.69 80 ALA A O 1
ATOM 609 N N . LYS A 1 81 ? -6.536 5.014 -6.306 1.00 94.00 81 LYS A N 1
ATOM 610 C CA . LYS A 1 81 ? -6.698 3.946 -5.319 1.00 94.00 81 LYS A CA 1
ATOM 611 C C . LYS A 1 81 ? -5.690 2.832 -5.533 1.00 94.00 81 LYS A C 1
ATOM 613 O O . LYS A 1 81 ? -5.346 2.505 -6.671 1.00 94.00 81 LYS A O 1
ATOM 618 N N . LEU A 1 82 ? -5.248 2.232 -4.433 1.00 95.31 82 LEU A N 1
ATOM 619 C CA . LEU A 1 82 ? -4.431 1.031 -4.469 1.00 95.31 82 LEU A CA 1
ATOM 620 C C . LEU A 1 82 ? -5.295 -0.157 -4.897 1.00 95.31 82 LEU A C 1
ATOM 622 O O . LEU A 1 82 ? -6.286 -0.477 -4.241 1.00 95.31 82 LEU A O 1
ATOM 626 N N . GLY A 1 83 ? -4.896 -0.826 -5.973 1.00 93.75 83 GLY A N 1
ATOM 627 C CA . GLY A 1 83 ? -5.596 -1.993 -6.498 1.00 93.75 83 GLY A CA 1
ATOM 628 C C . GLY A 1 83 ? -4.652 -3.125 -6.879 1.00 93.75 83 GLY A C 1
ATOM 629 O O . GLY A 1 83 ? -3.432 -2.952 -6.953 1.00 93.75 83 GLY A O 1
ATOM 630 N N . VAL A 1 84 ? -5.246 -4.283 -7.153 1.00 93.31 84 VAL A N 1
ATOM 631 C CA . VAL A 1 84 ? -4.564 -5.468 -7.677 1.00 93.31 84 VAL A CA 1
ATOM 632 C C . VAL A 1 84 ? -5.010 -5.669 -9.125 1.00 93.31 84 VAL A C 1
ATOM 634 O O . VAL A 1 84 ? -6.204 -5.686 -9.411 1.00 93.31 84 VAL A O 1
ATOM 637 N N . SER A 1 85 ? -4.063 -5.793 -10.053 1.00 90.19 85 SER A N 1
ATOM 638 C CA . SER A 1 85 ? -4.351 -6.113 -11.453 1.00 90.19 85 SER A CA 1
ATOM 639 C C . SER A 1 85 ? -4.836 -7.556 -11.617 1.00 90.19 85 SER A C 1
ATOM 641 O O . SER A 1 85 ? -4.658 -8.402 -10.742 1.00 90.19 85 SER A O 1
ATOM 643 N N . THR A 1 86 ? -5.353 -7.888 -12.801 1.00 88.12 86 THR A N 1
ATOM 644 C CA . THR A 1 86 ? -5.781 -9.257 -13.147 1.00 88.12 86 THR A CA 1
ATOM 645 C C . THR A 1 86 ? -4.668 -10.303 -13.023 1.00 88.12 86 THR A C 1
ATOM 647 O O . THR A 1 86 ? -4.945 -11.461 -12.730 1.00 88.12 86 THR A O 1
ATOM 650 N N . ASN A 1 87 ? -3.402 -9.914 -13.202 1.00 89.00 87 ASN A N 1
ATOM 651 C CA . ASN A 1 87 ? -2.229 -10.776 -13.017 1.00 89.00 87 ASN A CA 1
ATOM 652 C C . ASN A 1 87 ? -1.579 -10.653 -11.621 1.00 89.00 87 ASN A C 1
ATOM 654 O O . ASN A 1 87 ? -0.499 -11.202 -11.384 1.00 89.00 87 ASN A O 1
ATOM 658 N N . GLY A 1 88 ? -2.248 -9.987 -10.677 1.00 91.81 88 GLY A N 1
ATOM 659 C CA . GLY A 1 88 ? -1.881 -9.970 -9.264 1.00 91.81 88 GLY A CA 1
ATOM 660 C C . GLY A 1 88 ? -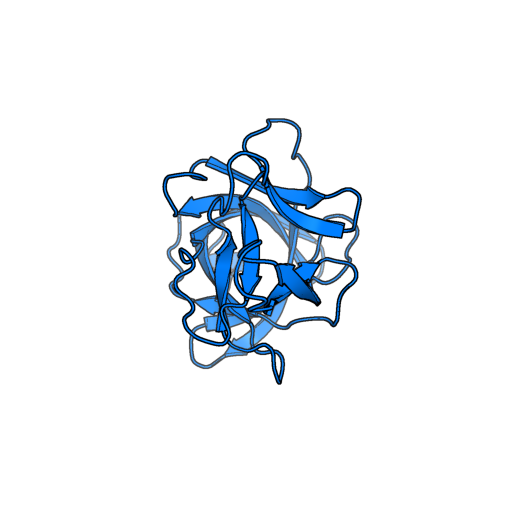0.815 -8.948 -8.877 1.00 91.81 88 GLY A C 1
ATOM 661 O O . GLY A 1 88 ? -0.229 -9.093 -7.804 1.00 91.81 88 GLY A O 1
ATOM 662 N N . PHE A 1 89 ? -0.511 -7.960 -9.718 1.00 93.88 89 PHE A N 1
ATOM 663 C CA . PHE A 1 89 ? 0.428 -6.879 -9.402 1.00 93.88 89 PHE A CA 1
ATOM 664 C C . PHE A 1 89 ? -0.291 -5.683 -8.787 1.00 93.88 89 PHE A C 1
ATOM 666 O O . PHE A 1 89 ? -1.448 -5.407 -9.097 1.00 93.88 89 PHE A O 1
ATOM 673 N N . LEU A 1 90 ? 0.404 -4.964 -7.912 1.00 94.75 90 LEU A N 1
ATOM 674 C CA . LEU A 1 90 ? -0.143 -3.781 -7.262 1.00 94.75 90 LEU A CA 1
ATOM 675 C C . LEU A 1 90 ? 0.119 -2.534 -8.102 1.00 94.75 90 LEU A C 1
ATOM 677 O O . LEU A 1 90 ? 1.229 -2.320 -8.596 1.00 94.75 90 LEU A O 1
ATOM 681 N N . GLY A 1 91 ? -0.898 -1.686 -8.207 1.00 92.69 91 GLY A N 1
ATOM 682 C CA . GLY A 1 91 ? -0.807 -0.411 -8.908 1.00 92.69 91 GLY A CA 1
ATOM 683 C C . GLY A 1 91 ? -1.769 0.636 -8.360 1.00 92.69 91 GLY A C 1
ATOM 684 O O . GLY A 1 91 ? -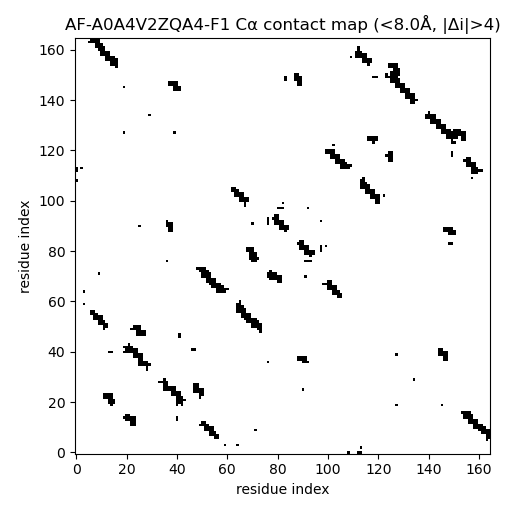2.650 0.334 -7.549 1.00 92.69 91 GLY A O 1
ATOM 685 N N . LEU A 1 92 ? -1.572 1.873 -8.808 1.00 92.44 92 LEU A N 1
ATOM 686 C CA . LEU A 1 92 ? -2.407 3.027 -8.496 1.00 92.44 92 LEU A CA 1
ATOM 687 C C . LEU A 1 92 ? -3.359 3.310 -9.658 1.00 92.44 92 LEU A C 1
ATOM 689 O O . LEU A 1 92 ? -2.928 3.659 -10.756 1.00 92.44 92 LEU A O 1
ATOM 693 N N . TYR A 1 93 ? -4.662 3.195 -9.410 1.00 88.31 93 TYR A N 1
ATOM 694 C CA . TYR A 1 93 ? -5.692 3.316 -10.441 1.00 88.31 93 TYR A CA 1
ATOM 695 C C . TYR A 1 93 ? -6.581 4.533 -10.183 1.00 88.31 93 TYR A C 1
ATOM 697 O O . TYR A 1 93 ? -7.138 4.685 -9.098 1.00 88.31 93 TYR A O 1
ATOM 705 N N . GLN A 1 94 ? -6.745 5.396 -11.190 1.00 80.94 94 GLN A N 1
ATOM 706 C CA . GLN A 1 94 ? -7.637 6.564 -11.111 1.00 80.94 94 GLN A CA 1
ATOM 707 C C . GLN A 1 94 ? -9.128 6.209 -11.294 1.00 80.94 94 GLN A C 1
ATOM 709 O O . GLN A 1 94 ? -9.993 7.063 -11.117 1.00 80.94 94 GLN A O 1
ATOM 714 N N . LEU A 1 95 ? -9.454 4.962 -11.655 1.00 65.44 95 LEU A N 1
ATOM 715 C CA . LEU A 1 95 ? -10.831 4.530 -11.906 1.00 65.44 95 LEU A CA 1
ATOM 716 C C . LEU A 1 95 ? -11.631 4.293 -10.614 1.00 65.44 95 LEU A C 1
ATOM 718 O O . LEU A 1 95 ? -11.163 3.662 -9.668 1.00 65.44 95 LEU A O 1
ATOM 722 N N . ALA A 1 96 ? -12.902 4.709 -10.642 1.00 57.56 96 ALA A N 1
ATOM 723 C CA . ALA A 1 96 ? -13.892 4.536 -9.574 1.00 57.56 96 ALA A CA 1
ATOM 724 C C . ALA A 1 96 ? -14.233 3.066 -9.236 1.00 57.56 96 ALA A C 1
ATOM 726 O O . ALA A 1 96 ? -14.930 2.816 -8.256 1.00 57.56 96 ALA A O 1
ATOM 727 N N . SER A 1 97 ? -13.749 2.095 -10.018 1.00 59.09 97 SER A N 1
ATOM 728 C CA . SER A 1 97 ? -14.056 0.668 -9.862 1.00 59.09 97 SER A CA 1
ATOM 729 C C . SER A 1 97 ? -13.219 -0.052 -8.803 1.00 59.09 97 SER A C 1
ATOM 731 O O . SER A 1 97 ? -13.517 -1.200 -8.490 1.00 59.09 97 SER A O 1
ATOM 733 N N . VAL A 1 98 ? -12.182 0.579 -8.240 1.00 75.81 98 VAL A N 1
ATOM 734 C CA . VAL A 1 98 ? -11.468 -0.007 -7.096 1.00 75.81 98 VAL A CA 1
ATOM 735 C C . VAL A 1 98 ? -12.276 0.265 -5.827 1.00 75.81 98 VAL A C 1
ATOM 737 O O . VAL A 1 98 ? -12.276 1.374 -5.278 1.00 75.81 98 VAL A O 1
ATOM 740 N N . THR A 1 99 ? -13.007 -0.753 -5.387 1.00 77.75 99 THR A N 1
ATOM 741 C CA . THR A 1 99 ? -13.834 -0.733 -4.168 1.00 77.75 99 THR A CA 1
ATOM 742 C C . THR A 1 99 ? -13.290 -1.633 -3.066 1.00 77.75 99 THR A C 1
ATOM 744 O O . THR A 1 99 ? -13.822 -1.628 -1.960 1.00 77.75 99 THR A O 1
ATOM 747 N N . ASP A 1 100 ? -12.247 -2.406 -3.362 1.00 89.81 100 ASP A N 1
ATOM 748 C CA . ASP A 1 100 ? -11.698 -3.382 -2.434 1.00 89.81 100 ASP A CA 1
ATOM 749 C C . ASP A 1 100 ? -10.951 -2.699 -1.290 1.00 89.81 100 ASP A C 1
ATOM 751 O O . ASP A 1 100 ? -10.047 -1.884 -1.497 1.00 89.81 100 ASP A O 1
ATOM 755 N N . PHE A 1 101 ? -11.312 -3.078 -0.068 1.00 95.94 101 PHE A N 1
ATOM 756 C CA . PHE A 1 101 ? -10.563 -2.696 1.116 1.00 95.94 101 PHE A CA 1
ATOM 757 C C . PHE A 1 101 ? -9.286 -3.534 1.244 1.00 95.94 101 PHE A C 1
ATOM 759 O O . PHE A 1 101 ? -9.164 -4.651 0.744 1.00 95.94 101 PHE A O 1
ATOM 766 N N . TRP A 1 102 ? -8.332 -3.006 1.986 1.00 98.25 102 TRP A N 1
ATOM 767 C CA . TRP A 1 102 ? -7.076 -3.650 2.326 1.00 98.25 102 TRP A CA 1
ATOM 768 C C . TRP A 1 102 ? -7.041 -3.959 3.813 1.00 98.25 102 TRP A C 1
ATOM 770 O O . TRP A 1 102 ? -7.758 -3.352 4.608 1.00 98.25 102 TRP A O 1
ATOM 780 N N . LYS A 1 103 ? -6.197 -4.911 4.200 1.00 98.50 103 LYS A N 1
ATOM 781 C CA . LYS A 1 103 ? -6.043 -5.327 5.592 1.00 98.50 103 LYS A CA 1
ATOM 782 C C . LYS A 1 103 ? -4.605 -5.117 6.033 1.00 98.50 103 LYS A C 1
ATOM 784 O O . LYS A 1 103 ? -3.674 -5.525 5.339 1.00 98.50 103 LYS A O 1
ATOM 789 N N . ILE A 1 104 ? -4.443 -4.552 7.218 1.00 98.25 104 ILE A N 1
ATOM 790 C CA . ILE A 1 104 ? -3.173 -4.492 7.930 1.00 98.25 104 ILE A CA 1
ATOM 791 C C . ILE A 1 104 ? -3.188 -5.563 9.021 1.00 98.25 104 ILE A C 1
ATOM 793 O O . ILE A 1 104 ? -4.079 -5.594 9.871 1.00 98.25 104 ILE A O 1
ATOM 797 N N . GLU A 1 105 ? -2.199 -6.452 8.979 1.00 97.69 105 GLU A N 1
ATOM 798 C CA . GLU A 1 105 ? -1.832 -7.343 10.081 1.00 97.69 105 GLU A CA 1
ATOM 799 C C . GLU A 1 105 ? -0.596 -6.752 10.760 1.00 97.69 105 GLU A C 1
ATOM 801 O O . GLU A 1 105 ? 0.483 -6.729 10.166 1.00 97.69 105 GLU A O 1
ATOM 806 N N . VAL A 1 106 ? -0.768 -6.250 11.983 1.00 96.62 106 VAL A N 1
ATOM 807 C CA . VAL A 1 106 ? 0.310 -5.634 12.766 1.00 96.62 106 VAL A CA 1
ATOM 808 C C . VAL A 1 106 ? 1.186 -6.723 13.381 1.00 96.62 106 VAL A C 1
ATOM 810 O O . VAL A 1 106 ? 0.679 -7.674 13.974 1.00 96.62 106 VAL A O 1
ATOM 813 N N . LEU A 1 107 ? 2.501 -6.579 13.232 1.00 95.62 107 LEU A N 1
ATOM 814 C CA . LEU A 1 107 ? 3.511 -7.521 13.723 1.00 95.62 107 LEU A CA 1
ATOM 815 C C . LEU A 1 107 ? 4.241 -7.007 14.968 1.00 95.62 107 LEU A C 1
ATOM 817 O O . LEU A 1 107 ? 4.788 -7.802 15.725 1.00 95.62 107 LEU A O 1
ATOM 821 N N . GLY A 1 108 ? 4.251 -5.690 15.173 1.00 94.69 108 GLY A N 1
ATOM 822 C CA . GLY A 1 108 ? 4.920 -5.028 16.287 1.00 94.69 108 GLY A CA 1
ATOM 823 C C . GLY A 1 108 ? 5.515 -3.691 15.861 1.00 94.69 108 GLY A C 1
ATOM 824 O O . GLY A 1 108 ? 5.127 -3.121 14.843 1.00 94.69 108 GLY A O 1
ATOM 825 N N . GLU A 1 109 ? 6.485 -3.212 16.630 1.00 94.38 109 GLU A N 1
ATOM 826 C CA . GLU A 1 109 ? 7.218 -1.978 16.347 1.00 94.38 109 GLU A CA 1
ATOM 827 C C . GLU A 1 109 ? 8.577 -2.284 15.716 1.00 94.38 109 GLU A C 1
ATOM 829 O O . GLU A 1 109 ? 9.287 -3.197 16.142 1.00 94.38 109 GLU A O 1
ATOM 834 N N . GLY A 1 110 ? 8.938 -1.508 14.701 1.00 90.00 110 GLY A N 1
ATOM 835 C CA . GLY A 1 110 ? 10.267 -1.466 14.108 1.00 90.00 110 GLY A CA 1
ATOM 836 C C . GLY A 1 110 ? 10.980 -0.170 14.480 1.00 90.00 110 GLY A C 1
ATOM 837 O O . GLY A 1 110 ? 10.421 0.695 15.147 1.00 90.00 110 GLY A O 1
ATOM 838 N N . ALA A 1 111 ? 12.219 -0.010 14.013 1.00 87.19 111 ALA A N 1
ATOM 839 C CA . ALA A 1 111 ? 13.027 1.170 14.332 1.00 87.19 111 ALA A CA 1
ATOM 840 C C . ALA A 1 111 ? 12.405 2.494 13.842 1.00 87.19 111 ALA A C 1
ATOM 842 O O . ALA A 1 111 ? 12.544 3.514 14.510 1.00 87.19 111 ALA A O 1
ATOM 843 N N . ASN A 1 112 ? 11.701 2.466 12.704 1.00 90.19 112 ASN A N 1
ATOM 844 C CA . ASN A 1 112 ? 11.164 3.661 12.042 1.00 90.19 112 ASN A CA 1
ATOM 845 C C . ASN A 1 112 ? 9.629 3.747 12.079 1.00 90.19 112 ASN A C 1
ATOM 847 O O . ASN A 1 112 ? 9.055 4.679 11.519 1.00 90.19 112 ASN A O 1
ATOM 851 N N . GLY A 1 113 ? 8.963 2.776 12.706 1.00 94.94 113 GLY A N 1
ATOM 852 C CA . GLY A 1 113 ? 7.507 2.705 12.765 1.00 94.94 113 GLY A CA 1
ATOM 853 C C . GLY A 1 113 ? 6.965 1.274 12.834 1.00 94.94 113 GLY A C 1
ATOM 854 O O . GLY A 1 113 ? 7.737 0.314 12.920 1.00 94.94 113 GLY A O 1
ATOM 855 N N . PRO A 1 114 ? 5.631 1.113 12.810 1.00 96.88 114 PRO A N 1
ATOM 856 C CA . PRO A 1 114 ? 4.968 -0.180 12.904 1.00 96.88 114 PRO A CA 1
ATOM 857 C C . PRO A 1 114 ? 5.350 -1.132 11.769 1.00 96.88 114 PRO A C 1
ATOM 859 O O . PRO A 1 114 ? 5.391 -0.759 10.593 1.00 96.88 114 PRO A O 1
ATOM 862 N N . LEU A 1 115 ? 5.571 -2.391 12.137 1.00 97.50 115 LEU A N 1
ATOM 863 C CA . LEU A 1 115 ? 5.834 -3.494 11.223 1.00 97.50 115 LEU A CA 1
ATOM 864 C C . LEU A 1 115 ? 4.523 -4.184 10.870 1.00 97.50 115 LEU A C 1
ATOM 866 O O . LEU A 1 115 ? 3.743 -4.535 11.757 1.00 97.50 115 LEU A O 1
ATOM 870 N N . ILE A 1 116 ? 4.286 -4.400 9.578 1.00 97.94 116 ILE A N 1
ATOM 871 C CA . ILE A 1 116 ? 3.019 -4.934 9.084 1.00 97.94 116 ILE A CA 1
ATOM 872 C C . ILE A 1 116 ? 3.207 -5.973 7.978 1.00 97.94 116 ILE A C 1
ATOM 874 O O . ILE A 1 116 ? 4.153 -5.913 7.188 1.00 97.94 116 ILE A O 1
ATOM 878 N N . TYR A 1 117 ? 2.225 -6.864 7.852 1.00 98.06 117 TYR A N 1
ATOM 879 C CA . TYR A 1 117 ? 1.859 -7.413 6.550 1.00 98.06 117 TYR A CA 1
ATOM 880 C C . TYR A 1 117 ? 0.689 -6.621 5.976 1.00 98.06 117 TYR A C 1
ATOM 882 O O . TYR A 1 117 ? -0.364 -6.498 6.607 1.00 98.06 117 TYR A O 1
ATOM 890 N N . LEU A 1 118 ? 0.861 -6.145 4.744 1.00 98.44 118 LEU A N 1
ATOM 891 C CA . LEU A 1 118 ? -0.242 -5.646 3.934 1.00 98.44 118 LEU A CA 1
ATOM 892 C C . LEU A 1 118 ? -0.919 -6.827 3.233 1.00 98.44 118 LEU A C 1
ATOM 894 O O . LEU A 1 118 ? -0.241 -7.713 2.704 1.00 98.44 118 LEU A O 1
ATOM 898 N N . ARG A 1 119 ? -2.250 -6.852 3.235 1.00 98.38 119 ARG A N 1
ATOM 899 C CA . ARG A 1 119 ? -3.048 -7.902 2.599 1.00 98.38 119 ARG A CA 1
ATOM 900 C C . ARG A 1 119 ? -4.196 -7.322 1.788 1.00 98.38 119 ARG A C 1
ATOM 902 O O . ARG A 1 119 ? -4.773 -6.310 2.181 1.00 98.38 119 ARG A O 1
ATOM 909 N N . ASP A 1 120 ? -4.561 -8.002 0.710 1.00 97.12 120 ASP A N 1
ATOM 910 C CA . ASP A 1 120 ? -5.752 -7.659 -0.071 1.00 97.12 120 ASP A CA 1
ATOM 911 C C . ASP A 1 120 ? -7.067 -8.019 0.666 1.00 97.12 120 ASP A C 1
ATOM 913 O O . ASP A 1 120 ? -7.081 -8.601 1.766 1.00 97.12 120 ASP A O 1
ATOM 917 N N . HIS A 1 121 ? -8.203 -7.692 0.042 1.00 95.50 121 HIS A N 1
ATOM 918 C CA . HIS A 1 121 ? -9.539 -7.992 0.566 1.00 95.50 121 HIS A CA 1
ATOM 919 C C . HIS A 1 121 ? -9.813 -9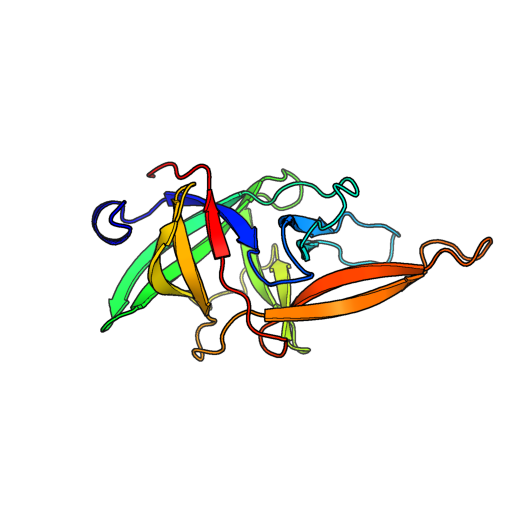.502 0.700 1.00 95.50 121 HIS A C 1
ATOM 921 O O . HIS A 1 121 ? -10.607 -9.904 1.556 1.00 95.50 121 HIS A O 1
ATOM 927 N N . LEU A 1 122 ? -9.115 -10.359 -0.054 1.00 95.50 122 LEU A N 1
ATOM 928 C CA . LEU A 1 122 ? -9.193 -11.823 0.050 1.00 95.50 122 LEU A CA 1
ATOM 929 C C . LEU A 1 122 ? -8.296 -12.377 1.169 1.00 95.50 122 LEU A C 1
ATOM 931 O O . LEU A 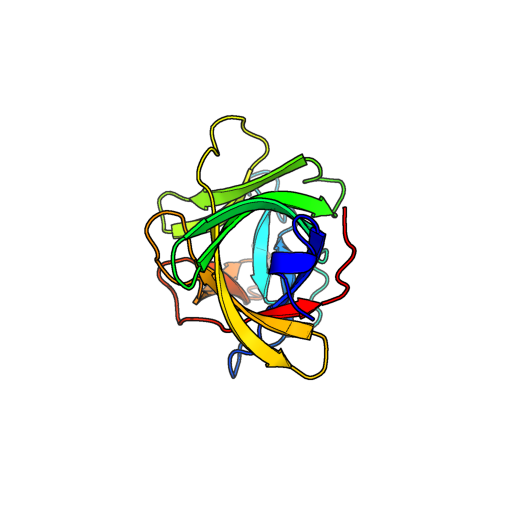1 122 ? -8.532 -13.465 1.687 1.00 95.50 122 LEU A O 1
ATOM 935 N N . GLY A 1 123 ? -7.343 -11.582 1.656 1.00 96.19 123 GLY A N 1
ATOM 936 C CA . GLY A 1 123 ? -6.397 -11.944 2.706 1.00 96.19 123 GLY A CA 1
ATOM 937 C C . GLY A 1 123 ? -5.028 -12.399 2.199 1.00 96.19 123 GLY A C 1
ATOM 938 O O . GLY A 1 123 ? -4.200 -12.775 3.033 1.00 96.19 123 GLY A O 1
ATOM 939 N N . SER A 1 124 ? -4.752 -12.341 0.899 1.00 97.31 124 SER A N 1
ATOM 940 C CA . SER A 1 124 ? -3.438 -12.620 0.313 1.00 97.31 124 SER A CA 1
ATOM 941 C C . SER A 1 124 ? -2.422 -11.596 0.809 1.00 97.31 124 SER A C 1
ATOM 943 O O . SER A 1 124 ? -2.698 -10.397 0.788 1.00 97.31 124 SER A O 1
ATOM 945 N N . ARG A 1 125 ? -1.251 -12.043 1.280 1.00 97.94 125 ARG A N 1
ATOM 946 C CA . ARG A 1 125 ? -0.172 -11.125 1.681 1.00 97.94 125 ARG A CA 1
ATOM 947 C C . ARG A 1 125 ? 0.483 -10.527 0.446 1.00 97.94 125 ARG A C 1
ATOM 949 O O . ARG A 1 125 ? 0.764 -11.235 -0.516 1.00 97.94 125 ARG A O 1
ATOM 956 N N . VAL A 1 126 ? 0.780 -9.238 0.516 1.00 98.00 126 VAL A N 1
ATOM 957 C CA . VAL A 1 126 ? 1.609 -8.578 -0.484 1.00 98.00 126 VAL A CA 1
ATOM 958 C C . VAL A 1 126 ? 3.035 -9.108 -0.368 1.00 98.00 126 VAL A C 1
ATOM 960 O O . VAL A 1 126 ? 3.615 -9.212 0.714 1.00 98.00 126 VAL A O 1
ATOM 963 N N . GLY A 1 127 ? 3.583 -9.458 -1.517 1.00 96.75 127 GLY A N 1
ATOM 964 C CA . GLY A 1 127 ? 4.961 -9.843 -1.724 1.00 96.75 127 GLY A CA 1
ATOM 965 C C . GLY A 1 127 ? 5.583 -9.063 -2.872 1.00 96.75 127 GLY A C 1
ATOM 966 O O . GLY A 1 127 ? 5.018 -8.073 -3.341 1.00 96.75 127 GLY A O 1
ATOM 967 N N . TYR A 1 128 ? 6.725 -9.536 -3.357 1.00 94.12 128 TYR A N 1
ATOM 968 C CA . TYR A 1 128 ? 7.361 -9.014 -4.561 1.00 94.12 128 TYR A CA 1
ATOM 969 C C . TYR A 1 128 ? 7.628 -10.106 -5.599 1.00 94.12 128 TYR A C 1
ATOM 971 O O . TYR A 1 128 ? 7.766 -11.287 -5.272 1.00 94.12 128 TYR A O 1
ATOM 979 N N . LYS A 1 129 ? 7.701 -9.695 -6.864 1.00 91.88 129 LYS A N 1
ATOM 980 C CA . LYS A 1 129 ? 8.216 -10.488 -7.980 1.00 91.88 129 LYS A CA 1
ATOM 981 C C . LYS A 1 129 ? 9.233 -9.661 -8.742 1.00 91.88 129 LYS A C 1
ATOM 983 O O . LYS A 1 129 ? 8.944 -8.527 -9.126 1.00 91.88 129 LYS A O 1
ATOM 988 N N . ASP A 1 130 ? 10.394 -10.247 -8.987 1.00 87.25 130 ASP A N 1
ATOM 989 C CA . ASP A 1 130 ? 11.381 -9.635 -9.861 1.00 87.25 130 ASP A CA 1
ATOM 990 C C . ASP A 1 130 ? 10.912 -9.739 -11.311 1.00 87.25 130 ASP A C 1
ATOM 992 O O . ASP A 1 130 ? 10.526 -10.804 -11.801 1.00 87.25 130 ASP A O 1
ATOM 996 N N . ARG A 1 131 ? 10.913 -8.600 -11.998 1.00 78.31 131 ARG A N 1
ATOM 997 C CA . ARG A 1 131 ? 10.645 -8.513 -13.426 1.00 78.31 131 ARG A CA 1
ATOM 998 C C . ARG A 1 131 ? 11.801 -7.776 -14.073 1.00 78.31 131 ARG A C 1
ATOM 1000 O O . ARG A 1 131 ? 12.228 -6.721 -13.607 1.00 78.31 131 ARG A O 1
ATOM 1007 N N . ARG A 1 132 ? 12.292 -8.344 -15.169 1.00 69.69 132 ARG A N 1
ATOM 1008 C CA . ARG A 1 132 ? 13.270 -7.686 -16.029 1.00 69.69 132 ARG A CA 1
ATOM 1009 C C . ARG A 1 132 ? 12.522 -6.849 -17.054 1.00 69.69 132 ARG A C 1
ATOM 1011 O O . ARG A 1 132 ? 11.678 -7.383 -17.773 1.00 69.69 132 ARG A O 1
ATOM 1018 N N . GLU A 1 133 ? 12.828 -5.561 -17.110 1.00 63.53 133 GLU A N 1
ATOM 1019 C CA . GLU A 1 133 ? 12.256 -4.643 -18.095 1.00 63.53 133 GLU A CA 1
ATOM 1020 C C . GLU A 1 133 ? 13.331 -4.167 -19.075 1.00 63.53 133 GLU A C 1
ATOM 1022 O O . GLU A 1 133 ? 14.475 -3.905 -18.692 1.00 63.53 133 GLU A O 1
ATOM 1027 N N . ASN A 1 134 ? 12.955 -4.068 -20.354 1.00 57.16 134 ASN A N 1
ATOM 1028 C CA . ASN A 1 134 ? 13.796 -3.505 -21.407 1.00 57.16 134 ASN A CA 1
ATOM 1029 C C . ASN A 1 134 ? 13.619 -1.986 -21.418 1.00 57.16 134 ASN A C 1
ATOM 1031 O O . ASN A 1 134 ? 12.518 -1.505 -21.669 1.00 57.16 134 ASN A O 1
ATOM 1035 N N . VAL A 1 135 ? 14.694 -1.236 -21.169 1.00 55.81 135 VAL A N 1
ATOM 1036 C CA . VAL A 1 135 ? 14.624 0.236 -21.079 1.00 55.81 135 VAL A CA 1
ATOM 1037 C C . VAL A 1 135 ? 15.004 0.927 -22.402 1.00 55.81 135 VAL A C 1
ATOM 1039 O O . VAL A 1 135 ? 14.749 2.115 -22.566 1.00 55.81 135 VAL A O 1
ATOM 1042 N N . SER A 1 136 ? 15.559 0.214 -23.395 1.00 51.22 136 SER A N 1
ATOM 1043 C CA . SER A 1 136 ? 15.758 0.761 -24.752 1.00 51.22 136 SER A CA 1
ATOM 1044 C C . SER A 1 136 ? 15.954 -0.318 -25.828 1.00 51.22 136 SER A C 1
ATOM 1046 O O . SER A 1 136 ? 16.488 -1.388 -25.536 1.00 51.22 136 SER A O 1
ATOM 1048 N N . ASN A 1 137 ? 15.594 -0.008 -27.082 1.00 50.91 137 ASN A N 1
ATOM 1049 C CA . ASN A 1 137 ? 15.852 -0.863 -28.256 1.00 50.91 137 ASN A CA 1
ATOM 1050 C C . ASN A 1 137 ? 17.312 -0.812 -28.750 1.00 50.91 137 ASN A C 1
ATOM 1052 O O . ASN A 1 137 ? 17.701 -1.634 -29.574 1.00 50.91 137 ASN A O 1
ATOM 1056 N N . THR A 1 138 ? 18.122 0.139 -28.278 1.00 52.09 138 THR A N 1
ATOM 1057 C CA . THR A 1 138 ? 19.451 0.438 -28.851 1.00 52.09 138 THR A CA 1
ATOM 1058 C C . THR A 1 138 ? 20.617 0.025 -27.952 1.00 52.09 138 THR A C 1
ATOM 1060 O O . THR A 1 138 ? 21.763 0.002 -28.392 1.00 52.09 138 THR A O 1
ATOM 1063 N N . SER A 1 139 ? 20.361 -0.333 -26.694 1.00 49.94 139 SER A N 1
ATOM 1064 C CA . SER A 1 139 ? 21.339 -0.944 -25.789 1.00 49.94 139 SER A CA 1
ATOM 1065 C C . SER A 1 139 ? 20.599 -1.748 -24.723 1.00 49.94 139 SER A C 1
ATOM 1067 O O . SER A 1 139 ? 19.821 -1.192 -23.947 1.00 49.94 139 SER A O 1
ATOM 1069 N N . MET A 1 140 ? 20.829 -3.064 -24.694 1.00 45.66 140 MET A N 1
ATOM 1070 C CA . MET A 1 140 ? 20.202 -4.009 -23.764 1.00 45.66 140 MET A CA 1
ATOM 1071 C C . MET A 1 140 ? 20.669 -3.776 -22.316 1.00 45.66 140 MET A C 1
ATOM 1073 O O . MET A 1 140 ? 21.444 -4.552 -21.765 1.00 45.66 140 MET A O 1
ATOM 1077 N N . LYS A 1 141 ? 20.206 -2.702 -21.674 1.00 50.62 141 LYS A N 1
ATOM 1078 C CA . LYS A 1 141 ? 20.244 -2.583 -20.215 1.00 50.62 141 LYS A CA 1
ATOM 1079 C C . LYS A 1 141 ? 18.918 -3.100 -19.671 1.00 50.62 141 LYS A C 1
ATOM 1081 O O . LYS A 1 141 ? 17.895 -2.425 -19.765 1.00 50.62 141 LYS A O 1
ATOM 1086 N N . LEU A 1 142 ? 18.954 -4.321 -19.142 1.00 54.56 142 LEU A N 1
ATOM 1087 C CA . LEU A 1 142 ? 17.868 -4.877 -18.343 1.00 54.56 142 LEU A CA 1
ATOM 1088 C C . LEU A 1 142 ? 17.929 -4.214 -16.972 1.00 54.56 142 LEU A C 1
ATOM 1090 O O . LEU A 1 142 ? 18.944 -4.324 -16.285 1.00 54.56 142 LEU A O 1
ATOM 1094 N N . VAL A 1 143 ? 16.860 -3.529 -16.582 1.00 63.66 143 VAL A N 1
ATOM 1095 C CA . VAL A 1 143 ? 16.701 -3.099 -15.192 1.00 63.66 143 VAL A CA 1
ATOM 1096 C C . VAL A 1 143 ? 15.816 -4.133 -14.516 1.00 63.66 143 VAL A C 1
ATOM 1098 O O . VAL A 1 143 ? 14.700 -4.406 -14.963 1.00 63.66 143 VAL A O 1
ATOM 1101 N N . GLU A 1 144 ? 16.347 -4.761 -13.474 1.00 70.69 144 GLU A N 1
ATOM 1102 C CA . GLU A 1 144 ? 15.576 -5.647 -12.613 1.00 70.69 144 GLU A CA 1
ATOM 1103 C C . GLU A 1 144 ? 14.848 -4.802 -11.572 1.00 70.69 144 GLU A C 1
ATOM 1105 O O . GLU A 1 144 ? 15.458 -4.013 -10.850 1.00 70.69 144 GLU A O 1
ATOM 1110 N N . ARG A 1 145 ? 13.525 -4.944 -11.522 1.00 79.81 145 ARG A N 1
ATOM 1111 C CA . ARG A 1 145 ? 12.679 -4.269 -10.541 1.00 79.81 145 ARG A CA 1
ATOM 1112 C C . ARG A 1 145 ? 11.847 -5.294 -9.800 1.00 79.81 145 ARG A C 1
ATOM 1114 O O . ARG A 1 145 ? 11.312 -6.223 -10.403 1.00 79.81 145 ARG A O 1
ATOM 1121 N N . SER A 1 146 ? 11.690 -5.085 -8.500 1.00 90.88 146 SER A N 1
ATOM 1122 C CA . SER A 1 146 ? 10.800 -5.896 -7.676 1.00 90.88 146 SER A CA 1
ATOM 1123 C C . SER A 1 146 ? 9.427 -5.262 -7.610 1.00 90.88 146 SER A C 1
ATOM 1125 O O . SER A 1 146 ? 9.192 -4.350 -6.820 1.00 90.88 146 SER A O 1
ATOM 1127 N N . PHE A 1 147 ? 8.520 -5.758 -8.440 1.00 92.81 147 PHE A N 1
ATOM 1128 C CA . PHE A 1 147 ? 7.128 -5.335 -8.450 1.00 92.81 147 PHE A CA 1
ATOM 1129 C C . PHE A 1 147 ? 6.378 -5.943 -7.281 1.00 92.81 147 PHE A C 1
ATOM 1131 O O . PHE A 1 147 ? 6.499 -7.141 -7.020 1.00 92.81 147 PHE A O 1
ATOM 1138 N N . LEU A 1 148 ? 5.562 -5.136 -6.609 1.00 95.38 148 LEU A N 1
ATOM 1139 C CA . LEU A 1 148 ? 4.683 -5.636 -5.567 1.00 95.38 148 LEU A CA 1
ATOM 1140 C C . LEU A 1 148 ? 3.561 -6.477 -6.180 1.00 95.38 148 LEU A C 1
ATOM 1142 O O . LEU A 1 148 ? 2.964 -6.116 -7.196 1.00 95.38 148 LEU A O 1
ATOM 1146 N N . SER A 1 149 ? 3.272 -7.617 -5.560 1.00 95.81 149 SER A N 1
ATOM 1147 C CA . SER A 1 149 ? 2.283 -8.577 -6.042 1.00 95.81 149 SER A CA 1
ATOM 1148 C C . SER A 1 149 ? 1.677 -9.378 -4.896 1.00 95.81 149 SER A C 1
ATOM 1150 O O . SER A 1 149 ? 2.387 -9.767 -3.977 1.00 95.81 149 SER A O 1
ATOM 1152 N N . VAL A 1 150 ? 0.390 -9.718 -4.981 1.00 96.75 150 VAL A N 1
ATOM 1153 C CA . VAL A 1 150 ? -0.259 -10.657 -4.040 1.00 96.75 150 VAL A CA 1
ATOM 1154 C C . VAL A 1 150 ? 0.131 -12.124 -4.270 1.00 96.75 150 VAL A C 1
ATOM 1156 O O . VAL A 1 150 ? -0.176 -12.982 -3.453 1.00 96.75 150 VAL A O 1
ATOM 1159 N N . ASN A 1 151 ? 0.838 -12.411 -5.367 1.00 94.31 151 ASN A N 1
ATOM 1160 C CA . ASN A 1 151 ? 1.282 -13.752 -5.754 1.00 94.31 151 ASN A CA 1
ATOM 1161 C C . ASN A 1 151 ? 2.812 -13.909 -5.655 1.00 94.31 151 ASN A C 1
ATOM 1163 O O . ASN A 1 151 ? 3.380 -14.780 -6.317 1.00 94.31 151 ASN A O 1
ATOM 1167 N N . GLY A 1 152 ? 3.491 -12.991 -4.962 1.00 91.69 152 GLY A N 1
ATOM 1168 C CA . GLY A 1 152 ? 4.952 -12.919 -4.870 1.00 91.69 152 GLY A CA 1
ATOM 1169 C C . GLY A 1 152 ? 5.531 -13.503 -3.580 1.00 91.69 152 GLY A C 1
ATOM 1170 O O . GLY A 1 152 ? 4.809 -13.997 -2.715 1.00 91.69 152 GLY A O 1
ATOM 1171 N N . SER A 1 153 ? 6.851 -13.388 -3.434 1.00 93.88 153 SER A N 1
ATOM 1172 C CA . SER A 1 153 ? 7.547 -13.675 -2.177 1.00 93.88 153 SER A CA 1
ATOM 1173 C C . SER A 1 153 ? 7.124 -12.652 -1.128 1.00 93.88 153 SER A C 1
ATOM 1175 O O . SER A 1 153 ? 7.357 -11.460 -1.319 1.00 93.88 153 SER A O 1
ATOM 1177 N N . VAL A 1 154 ? 6.464 -13.104 -0.059 1.00 95.94 154 VAL A N 1
ATOM 1178 C CA . VAL A 1 154 ? 5.837 -12.244 0.959 1.00 95.94 154 VAL A CA 1
ATOM 1179 C C . VAL A 1 154 ? 6.820 -11.224 1.534 1.00 95.94 154 VAL A C 1
ATOM 1181 O O . VAL A 1 154 ? 7.955 -11.559 1.867 1.00 95.94 154 VAL A O 1
ATOM 1184 N N . VAL A 1 155 ? 6.346 -9.987 1.696 1.00 95.75 155 VAL A N 1
ATOM 1185 C CA . VAL A 1 155 ? 7.127 -8.865 2.218 1.00 95.75 155 VAL A CA 1
ATOM 1186 C C . VAL A 1 155 ? 6.532 -8.377 3.528 1.00 95.75 155 VAL A C 1
ATOM 1188 O O . VAL A 1 155 ? 5.330 -8.132 3.626 1.00 95.75 155 VAL A O 1
ATOM 1191 N N . GLN A 1 156 ? 7.398 -8.182 4.519 1.00 97.06 156 GLN A N 1
ATOM 1192 C CA . GLN A 1 156 ? 7.097 -7.355 5.680 1.00 97.06 156 GLN A CA 1
ATOM 1193 C C . GLN A 1 156 ? 7.416 -5.894 5.358 1.00 97.06 156 GLN A C 1
ATOM 1195 O O . GLN A 1 156 ? 8.495 -5.591 4.838 1.00 97.06 156 GLN A O 1
ATOM 1200 N N . PHE A 1 157 ? 6.501 -4.997 5.715 1.00 97.81 157 PHE A N 1
ATOM 1201 C CA . PHE A 1 157 ? 6.682 -3.561 5.545 1.00 97.81 157 PHE A CA 1
ATOM 1202 C C . PHE A 1 157 ? 6.857 -2.860 6.889 1.00 97.81 157 PHE A C 1
ATOM 1204 O O . PHE A 1 157 ? 6.274 -3.270 7.889 1.00 97.81 157 PHE A O 1
ATOM 1211 N N . CYS A 1 158 ? 7.629 -1.779 6.887 1.00 97.75 158 CYS A N 1
ATOM 1212 C CA . CYS A 1 158 ? 7.587 -0.739 7.906 1.00 97.75 158 CYS A CA 1
ATOM 1213 C C . CYS A 1 158 ? 6.751 0.424 7.364 1.00 97.75 158 CYS A C 1
ATOM 1215 O O . CYS A 1 158 ? 6.974 0.861 6.230 1.00 97.75 158 CYS A O 1
ATOM 1217 N N . LEU A 1 159 ? 5.795 0.910 8.156 1.00 97.75 159 LEU A N 1
ATOM 1218 C CA . LEU A 1 159 ? 5.113 2.173 7.881 1.00 97.75 159 LEU A CA 1
ATOM 1219 C C . LEU A 1 159 ? 6.007 3.317 8.361 1.00 97.75 159 LEU A C 1
ATOM 1221 O O . LEU A 1 159 ? 6.319 3.393 9.546 1.00 97.75 159 LEU A O 1
ATOM 1225 N N . GLU A 1 160 ? 6.426 4.182 7.443 1.00 96.06 160 GLU A N 1
ATOM 1226 C CA . GLU A 1 160 ? 7.287 5.333 7.733 1.00 96.06 160 GLU A CA 1
ATOM 1227 C C . GLU A 1 160 ? 6.519 6.647 7.557 1.00 96.06 160 GLU A C 1
ATOM 1229 O O . GLU A 1 160 ? 5.517 6.716 6.836 1.00 96.06 160 GLU A O 1
ATOM 1234 N N . ASP A 1 161 ? 7.007 7.699 8.219 1.00 94.88 161 ASP A N 1
ATOM 1235 C CA . ASP A 1 161 ? 6.486 9.064 8.116 1.00 94.88 161 ASP A CA 1
ATOM 1236 C C . ASP A 1 161 ? 4.977 9.162 8.396 1.00 94.88 161 ASP A C 1
ATOM 1238 O O . ASP A 1 161 ? 4.249 9.834 7.659 1.00 94.88 161 ASP A O 1
ATOM 1242 N N . ILE A 1 162 ? 4.477 8.459 9.416 1.00 96.31 162 ILE A N 1
ATOM 1243 C CA . ILE A 1 162 ? 3.040 8.411 9.715 1.00 96.31 162 ILE A CA 1
ATOM 1244 C C . ILE A 1 162 ? 2.524 9.797 10.122 1.00 96.31 162 ILE A C 1
ATOM 1246 O O . ILE A 1 162 ? 3.082 10.445 11.005 1.00 96.31 162 ILE A O 1
ATOM 1250 N N . VAL A 1 163 ? 1.423 10.228 9.503 1.00 96.44 163 VAL A N 1
ATOM 1251 C CA . VAL A 1 163 ? 0.684 11.450 9.860 1.00 96.44 163 VAL A CA 1
ATOM 1252 C C . VAL A 1 163 ? -0.798 11.109 9.982 1.00 96.44 163 VAL A C 1
ATOM 1254 O O . VAL A 1 163 ? -1.388 10.648 9.008 1.00 96.44 163 VAL A O 1
ATOM 1257 N N . ALA A 1 164 ? -1.389 11.319 11.159 1.00 95.50 164 ALA A N 1
ATOM 1258 C CA . ALA A 1 164 ? -2.822 11.115 11.390 1.00 95.50 164 ALA A CA 1
ATOM 1259 C C . ALA A 1 164 ? -3.678 12.088 10.554 1.00 95.50 164 ALA A C 1
ATOM 1261 O O . ALA A 1 164 ? -3.219 13.190 10.235 1.00 95.50 164 ALA A O 1
ATOM 1262 N N . LEU A 1 165 ? -4.896 11.668 10.198 1.00 90.31 165 LEU A N 1
ATOM 1263 C CA . LEU A 1 165 ? -5.862 12.433 9.398 1.00 90.31 165 LEU A CA 1
ATOM 1264 C C . LEU A 1 165 ? -7.126 12.792 10.174 1.00 90.31 165 LEU A C 1
ATOM 1266 O O . LEU A 1 165 ? -7.561 11.967 11.006 1.00 90.31 165 LEU A O 1
#

pLDDT: mean 86.77, std 14.59, range [39.88, 98.5]